Protein AF-A0A6L5F6S8-F1 (afdb_monomer_lite)

Radius of gyration: 19.31 Å; chains: 1; bounding box: 55×56×30 Å

pLDDT: mean 74.53, std 17.75, range [42.97, 94.62]

Sequence (76 aa):
MARNNQSSNMAMGMAIGIAVGAGIGAAMNNVGIGVGMGVAIGAALGAFYQRGDDSDDEVEGETGRVRRGPTQRESP

Foldseek 3Di:
DDDDCLVVLLVVLLVQLQVQLCVVCVVVVHSPRSNVRSNVRSNVRSVVVCVVPDDDDDPPDDPDPPCPDDDPDDDD

Structure (mmCIF, N/CA/C/O backbone):
data_AF-A0A6L5F6S8-F1
#
_entry.id   AF-A0A6L5F6S8-F1
#
loop_
_atom_site.group_PDB
_atom_site.id
_atom_site.type_symbol
_atom_site.label_atom_id
_atom_site.label_alt_id
_atom_site.label_comp_id
_atom_site.label_asym_id
_atom_site.label_entity_id
_atom_site.label_seq_id
_atom_site.pdbx_PDB_ins_code
_atom_site.Cartn_x
_atom_site.Cartn_y
_atom_site.Cartn_z
_atom_site.occupancy
_atom_site.B_iso_or_equiv
_atom_site.auth_seq_id
_atom_site.auth_comp_id
_atom_site.auth_asym_id
_atom_site.auth_atom_id
_atom_site.pdbx_PDB_model_num
ATOM 1 N N . MET A 1 1 ? -22.191 26.055 0.318 1.00 42.97 1 MET A N 1
ATOM 2 C CA . MET A 1 1 ? -21.670 25.048 1.267 1.00 42.97 1 MET A CA 1
ATOM 3 C C . MET A 1 1 ? -21.204 23.828 0.486 1.00 42.97 1 MET A C 1
ATOM 5 O O . MET A 1 1 ? -22.056 23.149 -0.062 1.00 42.97 1 MET A O 1
ATOM 9 N N . ALA A 1 2 ? -19.902 23.544 0.431 1.00 43.62 2 ALA A N 1
ATOM 10 C CA . ALA A 1 2 ? -19.391 22.237 0.014 1.00 43.62 2 ALA A CA 1
ATOM 11 C C . ALA A 1 2 ? -18.451 21.760 1.123 1.00 43.62 2 ALA A C 1
ATOM 13 O O . ALA A 1 2 ? -17.379 22.324 1.320 1.00 43.62 2 ALA A O 1
ATOM 14 N N . ARG A 1 3 ? -18.929 20.828 1.945 1.00 54.19 3 ARG A N 1
ATOM 15 C CA . ARG A 1 3 ? -18.173 20.232 3.047 1.00 54.19 3 ARG A CA 1
ATOM 16 C C . ARG A 1 3 ? -18.421 18.730 2.953 1.00 54.19 3 ARG A C 1
ATOM 18 O O . ARG A 1 3 ? -19.437 18.261 3.449 1.00 54.19 3 ARG A O 1
ATOM 25 N N . ASN A 1 4 ? -17.577 18.007 2.225 1.00 50.84 4 ASN A N 1
ATOM 26 C CA . ASN A 1 4 ? -17.694 16.553 2.084 1.00 50.84 4 ASN A CA 1
ATOM 27 C C . ASN A 1 4 ? -16.364 15.909 1.661 1.00 50.84 4 ASN A C 1
ATOM 29 O O . ASN A 1 4 ? -16.280 15.279 0.616 1.00 50.84 4 ASN A O 1
ATOM 33 N N . ASN A 1 5 ? -15.329 16.031 2.497 1.00 55.25 5 ASN A N 1
ATOM 34 C CA . ASN A 1 5 ? -14.020 15.424 2.218 1.00 55.25 5 ASN A CA 1
ATOM 35 C C . ASN A 1 5 ? -13.594 14.353 3.239 1.00 55.25 5 ASN A C 1
ATOM 37 O O . ASN A 1 5 ? -12.447 13.933 3.207 1.00 55.25 5 ASN A O 1
ATOM 41 N N . GLN A 1 6 ? -14.496 13.854 4.094 1.00 54.12 6 GLN A N 1
ATOM 42 C CA . GLN A 1 6 ? -14.125 12.859 5.118 1.00 54.12 6 GLN A CA 1
ATOM 43 C C . GLN A 1 6 ? -14.130 11.406 4.599 1.00 54.12 6 GLN A C 1
ATOM 45 O O . GLN A 1 6 ? -13.409 10.567 5.122 1.00 54.12 6 GLN A O 1
ATOM 50 N N . SER A 1 7 ? -14.859 11.111 3.515 1.00 55.25 7 SER A N 1
ATOM 51 C CA . SER A 1 7 ? -14.888 9.772 2.885 1.00 55.25 7 SER A CA 1
ATOM 52 C C . SER A 1 7 ? -13.764 9.568 1.848 1.00 55.25 7 SER A C 1
ATOM 54 O O . SER A 1 7 ? -13.566 8.480 1.316 1.00 55.25 7 SER A O 1
ATOM 56 N N . SER A 1 8 ? -12.964 10.604 1.562 1.00 67.69 8 SER A N 1
ATOM 57 C CA . SER A 1 8 ? -11.923 10.510 0.531 1.00 67.69 8 SER A CA 1
ATOM 58 C C . SER A 1 8 ? -10.687 9.734 0.986 1.00 67.69 8 SER A C 1
ATOM 60 O O . SER A 1 8 ? -9.958 9.237 0.133 1.00 67.69 8 SER A O 1
ATOM 62 N N . ASN A 1 9 ? -10.413 9.640 2.288 1.00 76.94 9 ASN A N 1
ATOM 63 C CA . ASN A 1 9 ? -9.108 9.178 2.771 1.00 76.94 9 ASN A CA 1
ATOM 64 C C . ASN A 1 9 ? -8.932 7.661 2.611 1.00 76.94 9 ASN A C 1
ATOM 66 O O . ASN A 1 9 ? -7.900 7.222 2.096 1.00 76.94 9 ASN A O 1
ATOM 70 N N . MET A 1 10 ? -9.955 6.868 2.947 1.00 80.44 10 MET A N 1
ATOM 71 C CA . MET A 1 10 ? -9.943 5.420 2.720 1.00 80.44 10 MET A CA 1
ATOM 72 C C . MET A 1 10 ? -9.927 5.085 1.223 1.00 80.44 10 MET A C 1
ATOM 74 O O . MET A 1 10 ? -9.105 4.288 0.769 1.00 80.44 10 MET A O 1
ATOM 78 N N . ALA A 1 11 ? -10.775 5.756 0.434 1.00 84.81 11 ALA A N 1
ATOM 79 C CA . ALA A 1 11 ? -10.835 5.578 -1.016 1.00 84.81 11 ALA A CA 1
ATOM 80 C C . ALA A 1 11 ? -9.506 5.942 -1.704 1.00 84.81 11 ALA A C 1
ATOM 82 O O . ALA A 1 11 ? -9.051 5.231 -2.599 1.00 84.81 11 ALA A O 1
ATOM 83 N N . MET A 1 12 ? -8.847 7.013 -1.251 1.00 85.31 12 MET A N 1
ATOM 84 C CA . MET A 1 12 ? -7.527 7.429 -1.729 1.00 85.31 12 MET A CA 1
ATOM 85 C C . MET A 1 12 ? -6.453 6.397 -1.362 1.00 85.31 12 MET A C 1
ATOM 87 O O . MET A 1 12 ? -5.651 6.023 -2.218 1.00 85.31 12 MET A O 1
ATOM 91 N N . GLY A 1 13 ? -6.455 5.901 -0.119 1.00 88.69 13 GLY A N 1
ATOM 92 C CA . GLY A 1 13 ? -5.541 4.848 0.332 1.00 88.69 13 GLY A CA 1
ATOM 93 C C . GLY A 1 13 ? -5.664 3.585 -0.519 1.00 88.69 13 GLY A C 1
ATOM 94 O O . GLY A 1 13 ? -4.663 3.083 -1.033 1.00 88.69 13 GLY A O 1
ATOM 95 N N . MET A 1 14 ? -6.895 3.129 -0.762 1.00 90.31 14 MET A N 1
ATOM 96 C CA . MET A 1 14 ? -7.170 1.983 -1.629 1.00 90.31 14 MET A CA 1
ATOM 97 C C . MET A 1 14 ? -6.756 2.230 -3.083 1.00 90.31 14 MET A C 1
ATOM 99 O O . MET A 1 14 ? -6.101 1.375 -3.676 1.00 90.31 14 MET A O 1
ATOM 103 N N . ALA A 1 15 ? -7.066 3.396 -3.659 1.00 89.38 15 ALA A N 1
ATOM 104 C CA . ALA A 1 15 ? -6.689 3.725 -5.035 1.00 89.38 15 ALA A CA 1
ATOM 105 C C . ALA A 1 15 ? -5.164 3.706 -5.236 1.00 89.38 15 ALA A C 1
ATOM 107 O O . ALA A 1 1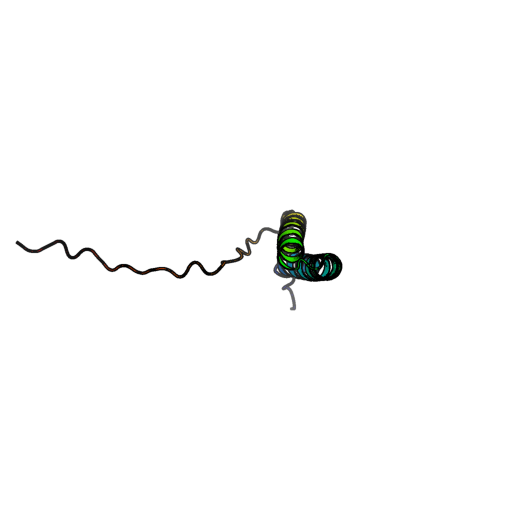5 ? -4.672 3.121 -6.204 1.00 89.38 15 ALA A O 1
ATOM 108 N N . ILE A 1 16 ? -4.411 4.289 -4.296 1.00 91.38 16 ILE A N 1
ATOM 109 C CA . ILE A 1 16 ? -2.942 4.285 -4.318 1.00 91.38 16 ILE A CA 1
ATOM 110 C C . ILE A 1 16 ? -2.412 2.858 -4.143 1.00 91.38 16 ILE A C 1
ATOM 112 O O . ILE A 1 16 ? -1.569 2.414 -4.923 1.00 91.38 16 ILE A O 1
ATOM 116 N N . GLY A 1 17 ? -2.919 2.126 -3.149 1.00 91.69 17 GLY A N 1
ATOM 117 C CA . GLY A 1 17 ? -2.493 0.759 -2.859 1.00 91.69 17 GLY A CA 1
ATOM 118 C C . GLY A 1 17 ? -2.705 -0.190 -4.038 1.00 91.69 17 GLY A C 1
ATOM 119 O O . GLY A 1 17 ? -1.783 -0.910 -4.420 1.00 91.69 17 GLY A O 1
ATOM 120 N N . ILE A 1 18 ? -3.878 -0.145 -4.676 1.00 93.19 18 ILE A N 1
ATOM 121 C CA . ILE A 1 18 ? -4.201 -0.973 -5.846 1.00 93.19 18 ILE A CA 1
ATOM 122 C C . ILE A 1 18 ? -3.336 -0.582 -7.047 1.00 93.19 18 ILE A C 1
ATOM 124 O O . ILE A 1 18 ? -2.795 -1.471 -7.699 1.00 93.19 18 ILE A O 1
ATOM 128 N N . ALA A 1 19 ? -3.155 0.712 -7.337 1.00 93.06 19 ALA A N 1
ATOM 129 C CA . ALA A 1 19 ? -2.339 1.155 -8.470 1.00 93.06 19 ALA A CA 1
ATOM 130 C C . ALA A 1 19 ? -0.871 0.712 -8.334 1.00 93.06 19 ALA A C 1
ATOM 132 O O . ALA A 1 19 ? -0.286 0.178 -9.280 1.00 93.06 19 ALA A O 1
ATOM 133 N N . VAL A 1 20 ? -0.290 0.875 -7.140 1.00 94.38 20 VAL A N 1
ATOM 134 C CA . VAL A 1 20 ? 1.090 0.460 -6.848 1.00 94.38 20 VAL A CA 1
ATOM 135 C C . VAL A 1 20 ? 1.209 -1.063 -6.832 1.00 94.38 20 VAL A C 1
ATOM 137 O O . VAL A 1 20 ? 2.092 -1.620 -7.483 1.00 94.38 20 VAL A O 1
ATOM 140 N N . GLY A 1 21 ? 0.301 -1.753 -6.141 1.00 92.81 21 GLY A N 1
ATOM 141 C CA . GLY A 1 21 ? 0.288 -3.211 -6.056 1.00 92.81 21 GLY A CA 1
ATOM 142 C C . GLY A 1 21 ? 0.094 -3.888 -7.409 1.00 92.81 21 GLY A C 1
ATOM 143 O O . GLY A 1 21 ? 0.794 -4.850 -7.720 1.00 92.81 21 GLY A O 1
ATOM 144 N N . ALA A 1 22 ? -0.787 -3.357 -8.259 1.00 93.12 22 ALA A N 1
ATOM 145 C CA . ALA A 1 22 ? -0.975 -3.842 -9.622 1.00 93.12 22 ALA A CA 1
ATOM 146 C C . ALA A 1 22 ? 0.278 -3.620 -10.483 1.00 93.12 22 ALA A C 1
ATOM 148 O O . ALA A 1 22 ? 0.674 -4.529 -11.208 1.00 93.12 22 ALA A O 1
ATOM 149 N N . GLY A 1 23 ? 0.941 -2.462 -10.366 1.00 94.50 23 GLY A N 1
ATOM 150 C CA . GLY A 1 23 ? 2.197 -2.185 -11.071 1.00 94.50 23 GLY A CA 1
ATOM 151 C C . GLY A 1 23 ? 3.330 -3.134 -10.666 1.00 94.50 23 GLY A C 1
ATOM 152 O O . GLY A 1 23 ? 4.011 -3.695 -11.525 1.00 94.50 23 GLY A O 1
ATOM 153 N N . ILE A 1 24 ? 3.487 -3.382 -9.363 1.00 94.56 24 ILE A N 1
ATOM 154 C CA . ILE A 1 24 ? 4.486 -4.322 -8.832 1.00 94.56 24 ILE A CA 1
ATOM 155 C C . ILE A 1 24 ? 4.133 -5.766 -9.219 1.00 94.56 24 ILE A C 1
ATOM 157 O O . ILE A 1 24 ? 4.993 -6.511 -9.683 1.00 94.56 24 ILE A O 1
ATOM 161 N N . GLY A 1 25 ? 2.865 -6.162 -9.096 1.00 93.69 25 GLY A N 1
ATOM 162 C CA . GLY A 1 25 ? 2.391 -7.494 -9.477 1.00 93.69 25 GLY A CA 1
ATOM 163 C C . GLY A 1 25 ? 2.563 -7.787 -10.964 1.00 93.69 25 GLY A C 1
ATOM 164 O O . GLY A 1 25 ? 2.963 -8.893 -11.326 1.00 93.69 25 GLY A O 1
ATOM 165 N N . ALA A 1 26 ? 2.320 -6.789 -11.818 1.00 93.62 26 ALA A N 1
ATOM 166 C CA . ALA A 1 26 ? 2.583 -6.875 -13.249 1.00 93.62 26 ALA A CA 1
ATOM 167 C C . ALA A 1 26 ? 4.084 -7.050 -13.533 1.00 93.62 26 ALA A C 1
ATOM 169 O O . ALA A 1 26 ? 4.451 -7.910 -14.330 1.00 93.62 26 ALA A O 1
ATOM 170 N N . ALA A 1 27 ? 4.956 -6.314 -12.833 1.00 94.62 27 ALA A N 1
ATOM 171 C CA . ALA A 1 27 ? 6.408 -6.458 -12.964 1.00 94.62 27 ALA A CA 1
ATOM 172 C C . ALA A 1 27 ? 6.921 -7.831 -12.487 1.00 94.62 27 ALA A C 1
ATOM 174 O O . ALA A 1 27 ? 7.874 -8.369 -13.045 1.00 94.62 27 ALA A O 1
ATOM 175 N N . MET A 1 28 ? 6.272 -8.418 -11.480 1.00 93.94 28 MET A N 1
ATOM 176 C CA . MET A 1 28 ? 6.602 -9.740 -10.936 1.00 93.94 28 MET A CA 1
ATOM 177 C C . MET A 1 28 ? 5.924 -10.902 -11.679 1.00 93.94 28 MET A C 1
ATOM 179 O O . MET A 1 28 ? 6.086 -12.053 -11.274 1.00 93.94 28 MET A O 1
ATOM 183 N N . ASN A 1 29 ? 5.141 -10.627 -12.731 1.00 93.56 29 ASN A N 1
ATOM 184 C CA . ASN A 1 29 ? 4.302 -11.609 -13.427 1.00 93.56 29 ASN A CA 1
ATOM 185 C C . ASN A 1 29 ? 3.368 -12.399 -12.477 1.00 93.56 29 ASN A C 1
ATOM 187 O O . ASN A 1 29 ? 2.984 -13.536 -12.749 1.00 93.56 29 ASN A O 1
ATOM 191 N N . ASN A 1 30 ? 3.018 -11.801 -11.334 1.00 91.69 30 ASN A N 1
ATOM 192 C CA . ASN A 1 30 ? 2.129 -12.366 -10.327 1.00 91.69 30 ASN A CA 1
ATOM 193 C C . ASN A 1 30 ? 1.239 -11.259 -9.755 1.00 91.69 30 ASN A C 1
ATOM 195 O O . ASN A 1 30 ? 1.508 -10.656 -8.712 1.00 91.69 30 ASN A O 1
ATOM 199 N N . VAL A 1 31 ? 0.146 -11.006 -10.473 1.00 89.50 31 VAL A N 1
ATOM 200 C CA . VAL A 1 31 ? -0.838 -9.978 -10.121 1.00 89.50 31 VAL A CA 1
ATOM 201 C C . VAL A 1 31 ? -1.547 -10.315 -8.807 1.00 89.50 31 VAL A C 1
ATOM 203 O O . VAL A 1 31 ? -1.890 -9.405 -8.064 1.00 89.50 31 VAL A O 1
ATOM 206 N N . GLY A 1 32 ? -1.699 -11.600 -8.463 1.00 91.94 32 GLY A N 1
ATOM 207 C CA . GLY A 1 32 ? -2.315 -12.018 -7.200 1.00 91.94 32 GLY A CA 1
ATOM 208 C C . GLY A 1 32 ? -1.527 -11.541 -5.977 1.00 91.94 32 GLY A C 1
ATOM 209 O O . GLY A 1 32 ? -2.103 -10.951 -5.065 1.00 91.94 32 GLY A O 1
ATOM 210 N N . ILE A 1 33 ? -0.202 -11.723 -5.991 1.00 91.94 33 ILE A N 1
ATOM 211 C CA . ILE A 1 33 ? 0.677 -11.217 -4.926 1.00 91.94 33 ILE A CA 1
ATOM 212 C C . ILE A 1 33 ? 0.692 -9.686 -4.922 1.00 91.94 33 ILE A C 1
ATOM 214 O O . ILE A 1 33 ? 0.576 -9.081 -3.858 1.00 91.94 33 ILE A O 1
ATOM 218 N N . GLY A 1 34 ? 0.791 -9.055 -6.095 1.00 92.06 34 GLY A N 1
ATOM 219 C CA . GLY A 1 34 ? 0.835 -7.596 -6.197 1.00 92.06 34 GLY A CA 1
ATOM 220 C C . GLY A 1 34 ? -0.434 -6.910 -5.695 1.00 92.06 34 GLY A C 1
ATOM 221 O O . GLY A 1 34 ? -0.353 -5.987 -4.890 1.00 92.06 34 GLY A O 1
ATOM 222 N N . VAL A 1 35 ? -1.612 -7.385 -6.105 1.00 91.62 35 VAL A N 1
ATOM 223 C CA . VAL A 1 35 ? -2.901 -6.847 -5.645 1.00 91.62 35 VAL A CA 1
ATOM 224 C C . VAL A 1 35 ? -3.112 -7.141 -4.163 1.00 91.62 35 VAL A C 1
ATOM 226 O O . VAL A 1 35 ? -3.512 -6.240 -3.435 1.00 91.62 35 VAL A O 1
ATOM 229 N N . GLY A 1 36 ? -2.780 -8.345 -3.681 1.00 92.94 36 GLY A N 1
ATOM 230 C CA . GLY A 1 36 ? -2.879 -8.670 -2.254 1.00 92.94 36 GLY A CA 1
ATOM 231 C C . GLY A 1 36 ? -2.019 -7.750 -1.382 1.00 92.94 36 GLY A C 1
ATOM 232 O O . GLY A 1 36 ? -2.491 -7.222 -0.375 1.00 92.94 36 GLY A O 1
ATOM 233 N N . MET A 1 37 ? -0.778 -7.488 -1.806 1.00 92.25 37 MET A N 1
ATOM 234 C CA . MET A 1 37 ? 0.106 -6.561 -1.099 1.00 92.25 37 MET A CA 1
ATOM 235 C C . MET A 1 37 ? -0.365 -5.107 -1.231 1.00 92.25 37 MET A C 1
ATOM 237 O O . MET A 1 37 ? -0.352 -4.363 -0.254 1.00 92.25 37 MET A O 1
ATOM 241 N N . GLY A 1 38 ? -0.829 -4.712 -2.417 1.00 92.62 38 GLY A N 1
ATOM 242 C CA . GLY A 1 38 ? -1.374 -3.385 -2.687 1.00 92.62 38 GLY A CA 1
ATOM 243 C C . GLY A 1 38 ? -2.597 -3.052 -1.840 1.00 92.62 38 GLY A C 1
ATOM 244 O O . GLY A 1 38 ? -2.663 -1.968 -1.271 1.00 92.62 38 GLY A O 1
ATOM 245 N N . VAL A 1 39 ? -3.530 -3.995 -1.691 1.00 91.81 39 VAL A N 1
ATOM 246 C CA . VAL A 1 39 ? -4.707 -3.847 -0.821 1.00 91.81 39 VAL A CA 1
ATOM 247 C C . VAL A 1 39 ? -4.289 -3.755 0.646 1.00 91.81 39 VAL A C 1
ATOM 249 O O . VAL A 1 39 ? -4.776 -2.877 1.349 1.00 91.81 39 VAL A O 1
ATOM 252 N N . ALA A 1 40 ? -3.346 -4.585 1.107 1.00 91.44 40 ALA A N 1
ATOM 253 C CA . ALA A 1 40 ? -2.847 -4.512 2.483 1.00 91.44 40 ALA A CA 1
ATOM 254 C C . ALA A 1 40 ? -2.198 -3.149 2.796 1.00 91.44 40 ALA A C 1
ATOM 256 O O . ALA A 1 40 ? -2.465 -2.559 3.843 1.00 91.44 40 ALA A O 1
ATOM 257 N N . ILE A 1 41 ? -1.387 -2.622 1.872 1.00 92.38 41 ILE A N 1
ATOM 258 C CA . ILE A 1 41 ? -0.749 -1.304 2.001 1.00 92.38 41 ILE A CA 1
ATOM 259 C C . ILE A 1 41 ? -1.793 -0.184 1.911 1.00 92.38 41 ILE A C 1
ATOM 261 O O . ILE A 1 41 ? -1.781 0.732 2.730 1.00 92.38 41 ILE A O 1
ATOM 265 N N . GLY A 1 42 ? -2.712 -0.257 0.947 1.00 89.50 42 GLY A N 1
ATOM 266 C CA . GLY A 1 42 ? -3.757 0.744 0.742 1.00 89.50 42 GLY A CA 1
ATOM 267 C C . GLY A 1 42 ? -4.725 0.846 1.917 1.00 89.50 42 GLY A C 1
ATOM 268 O O . GLY A 1 42 ? -5.033 1.953 2.350 1.00 89.50 42 GLY A O 1
ATOM 269 N N . ALA A 1 43 ? -5.125 -0.290 2.493 1.00 88.31 43 ALA A N 1
ATOM 270 C CA . ALA A 1 43 ? -5.943 -0.344 3.700 1.00 88.31 43 ALA A CA 1
ATOM 271 C C . ALA A 1 43 ? -5.189 0.189 4.928 1.00 88.31 43 ALA A C 1
ATOM 273 O O . ALA A 1 43 ? -5.761 0.938 5.714 1.00 88.31 43 ALA A O 1
ATOM 274 N N . ALA A 1 44 ? -3.898 -0.134 5.080 1.00 88.31 44 ALA A N 1
ATOM 275 C CA . ALA A 1 44 ? -3.081 0.394 6.174 1.00 88.31 44 ALA A CA 1
ATOM 276 C C . ALA A 1 44 ? -2.895 1.918 6.078 1.00 88.31 44 ALA A C 1
ATOM 278 O O . ALA A 1 44 ? -3.001 2.610 7.089 1.00 88.31 44 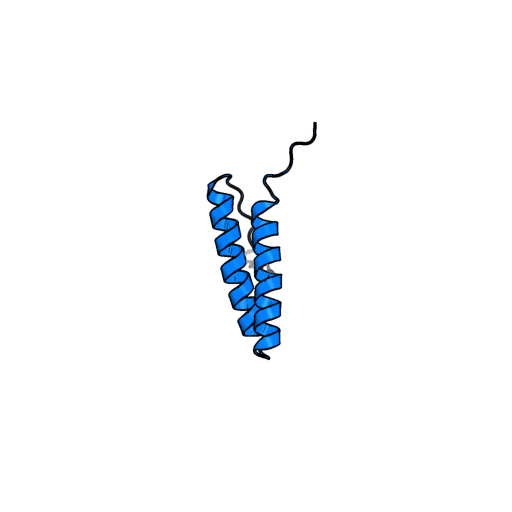ALA A O 1
ATOM 279 N N . LEU A 1 45 ? -2.653 2.447 4.873 1.00 87.06 45 LEU A N 1
ATOM 280 C CA . LEU A 1 45 ? -2.559 3.887 4.626 1.00 87.06 45 LEU A CA 1
ATOM 281 C C . LEU A 1 45 ? -3.909 4.572 4.840 1.00 87.06 45 LEU A C 1
ATOM 283 O O . LEU A 1 45 ? -3.969 5.562 5.564 1.00 87.06 45 LEU A O 1
ATOM 287 N N . GLY A 1 46 ? -4.985 4.020 4.274 1.00 84.88 46 GLY A N 1
ATOM 288 C CA . GLY A 1 46 ? -6.352 4.494 4.477 1.00 84.88 46 GLY A CA 1
ATOM 289 C C . GLY A 1 46 ? -6.686 4.595 5.963 1.00 84.88 46 GLY A C 1
ATOM 290 O O . GLY A 1 46 ? -6.997 5.682 6.435 1.00 84.88 46 GLY A O 1
ATOM 291 N N . ALA A 1 47 ? -6.471 3.520 6.727 1.00 82.69 47 ALA A N 1
ATOM 292 C CA . ALA A 1 47 ? -6.695 3.479 8.172 1.00 82.69 47 ALA A CA 1
ATOM 293 C C . ALA A 1 47 ? -5.770 4.418 8.973 1.00 82.69 47 ALA A C 1
ATOM 295 O O . ALA A 1 47 ? -6.173 4.959 10.004 1.00 82.69 47 ALA A O 1
ATOM 296 N N . PHE A 1 48 ? -4.528 4.633 8.526 1.00 81.00 48 PHE A N 1
ATOM 297 C CA . PHE A 1 48 ? -3.608 5.577 9.168 1.00 81.00 48 PHE A CA 1
ATOM 298 C C . PHE A 1 48 ? -4.072 7.027 8.994 1.00 81.00 48 PHE A C 1
ATOM 300 O O . PHE A 1 48 ? -4.046 7.793 9.956 1.00 81.00 48 PHE A O 1
ATOM 307 N N . TYR A 1 49 ? -4.552 7.391 7.803 1.00 75.50 49 TYR A N 1
ATOM 308 C 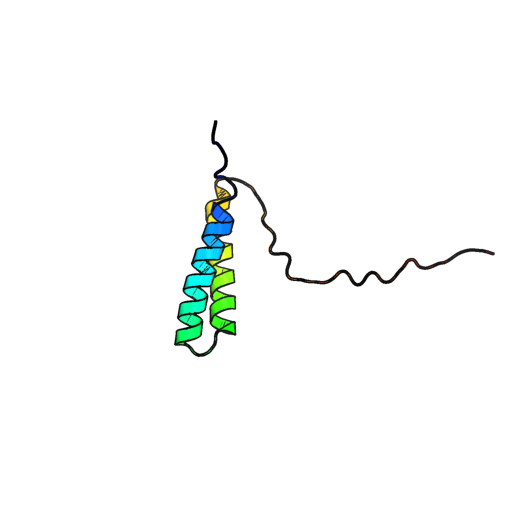CA . TYR A 1 49 ? -5.133 8.710 7.543 1.00 75.50 49 TYR A CA 1
ATOM 309 C C . TYR A 1 49 ? -6.541 8.865 8.144 1.00 75.50 49 TYR A C 1
ATOM 311 O O . TYR A 1 49 ? -6.910 9.967 8.541 1.00 75.50 49 TYR A O 1
ATOM 319 N N . GLN A 1 50 ? -7.293 7.767 8.292 1.00 64.31 50 GLN A N 1
ATOM 320 C CA . GLN A 1 50 ? -8.590 7.716 8.983 1.00 64.31 50 GLN A CA 1
ATOM 321 C C . GLN A 1 50 ? -8.458 7.964 10.489 1.00 64.31 50 GLN A C 1
ATOM 323 O O . GLN A 1 50 ? -9.394 8.422 11.124 1.00 64.31 50 GLN A O 1
ATOM 328 N N . ARG A 1 51 ? -7.287 7.730 11.092 1.00 56.59 51 ARG A N 1
ATOM 329 C CA . ARG A 1 51 ? -7.057 8.011 12.521 1.00 56.59 51 ARG A CA 1
ATOM 330 C C . ARG A 1 51 ? -7.106 9.497 12.891 1.00 56.59 51 ARG A C 1
ATOM 332 O O . ARG A 1 51 ? -7.033 9.818 14.074 1.00 56.59 51 ARG A O 1
ATOM 339 N N . GLY A 1 52 ? -7.232 10.383 11.901 1.00 52.38 52 GLY A N 1
ATOM 340 C CA . GLY A 1 52 ? -7.610 11.781 12.098 1.00 52.38 52 GLY A CA 1
ATOM 341 C C . GLY A 1 52 ? -9.120 12.051 12.046 1.00 52.38 52 GLY A C 1
ATOM 342 O O . GLY A 1 52 ? -9.528 13.095 12.537 1.00 52.38 52 GLY A O 1
ATOM 343 N N . ASP A 1 53 ? -9.930 11.143 11.488 1.00 55.94 53 ASP A N 1
ATOM 344 C CA . ASP A 1 53 ? -11.368 11.304 11.240 1.00 55.94 53 ASP A CA 1
ATOM 345 C C . ASP A 1 53 ? -12.053 9.923 11.088 1.00 55.94 53 ASP A C 1
ATOM 347 O O . ASP A 1 53 ? -11.990 9.309 10.024 1.00 55.94 53 ASP A O 1
ATOM 351 N N . ASP A 1 54 ? -12.697 9.420 12.146 1.00 49.84 54 ASP A N 1
ATOM 352 C CA . ASP A 1 54 ? -13.413 8.132 12.188 1.00 49.84 54 ASP A CA 1
ATOM 353 C C . ASP A 1 54 ? -14.397 7.941 11.015 1.00 49.84 54 ASP A C 1
ATOM 355 O O . ASP A 1 54 ? -15.353 8.707 10.888 1.00 49.84 54 ASP A O 1
ATOM 359 N N . SER A 1 55 ? -14.207 6.910 10.179 1.00 47.84 55 SER A N 1
ATOM 360 C CA . SER A 1 55 ? -15.252 6.281 9.343 1.00 47.84 55 SER A CA 1
ATOM 361 C C . SER A 1 55 ? -14.742 4.956 8.763 1.00 47.84 55 SER A C 1
ATOM 363 O O . SER A 1 55 ? -13.769 4.927 8.013 1.00 47.84 55 SER A O 1
ATOM 365 N N . ASP A 1 56 ? -15.396 3.863 9.148 1.00 51.25 56 ASP A N 1
ATOM 366 C CA . ASP A 1 56 ? -15.131 2.491 8.724 1.00 51.25 56 ASP A CA 1
ATOM 367 C C . ASP A 1 56 ? -15.732 2.216 7.334 1.00 51.25 56 ASP A C 1
ATOM 369 O O . ASP A 1 56 ? -16.947 2.089 7.201 1.00 51.25 56 ASP A O 1
ATOM 373 N N . ASP A 1 57 ? -14.896 2.085 6.300 1.00 54.12 57 ASP A N 1
ATOM 374 C CA . ASP A 1 57 ? -15.312 1.504 5.017 1.00 54.12 57 ASP A CA 1
ATOM 375 C C . ASP A 1 57 ? -14.768 0.072 4.914 1.00 54.12 57 ASP A C 1
ATOM 377 O O . ASP A 1 57 ? -13.620 -0.195 4.540 1.00 54.12 57 ASP A O 1
ATOM 381 N N . GLU A 1 58 ? -15.636 -0.852 5.318 1.00 52.78 58 GLU A N 1
ATOM 382 C CA . GLU A 1 58 ? -15.487 -2.295 5.214 1.00 52.78 58 GLU A CA 1
ATOM 383 C C . GLU A 1 58 ? -15.518 -2.707 3.732 1.00 52.78 58 GLU A C 1
ATOM 385 O O . GLU A 1 58 ? -16.511 -2.528 3.026 1.00 52.78 58 GLU A O 1
ATOM 390 N N . VAL A 1 59 ? -14.413 -3.270 3.236 1.00 45.94 59 VAL A N 1
ATOM 391 C CA . VAL A 1 59 ? -14.406 -4.002 1.964 1.00 45.94 59 VAL A CA 1
ATOM 392 C C . VAL A 1 59 ? -15.206 -5.286 2.172 1.00 45.94 59 VAL A C 1
ATOM 394 O O . VAL A 1 59 ? -14.661 -6.309 2.588 1.00 45.94 59 VAL A O 1
ATOM 397 N N . GLU A 1 60 ? -16.511 -5.217 1.898 1.00 46.81 60 GLU A N 1
ATOM 398 C CA . GLU A 1 60 ? -17.404 -6.372 1.804 1.00 46.81 60 GLU A CA 1
ATOM 399 C C . GLU A 1 60 ? -16.973 -7.212 0.594 1.00 46.81 60 GLU A C 1
ATOM 401 O O . GLU A 1 60 ? -17.492 -7.104 -0.517 1.00 46.81 60 GLU A O 1
ATOM 406 N N . GLY A 1 61 ? -15.940 -8.031 0.802 1.00 44.72 61 GLY A N 1
ATOM 407 C CA . GLY A 1 61 ? -15.636 -9.146 -0.074 1.00 44.72 61 GLY A CA 1
ATOM 408 C C . GLY A 1 61 ? -16.868 -10.036 -0.118 1.00 44.72 61 GLY A C 1
ATOM 409 O O . GLY A 1 61 ? -17.357 -10.462 0.928 1.00 44.72 61 GLY A O 1
ATOM 410 N N . GLU A 1 62 ? -17.378 -10.266 -1.324 1.00 55.19 62 GLU A N 1
ATOM 411 C CA . GLU A 1 62 ? -18.580 -11.037 -1.625 1.00 55.19 62 GLU A CA 1
ATOM 412 C C . GLU A 1 62 ? -18.582 -12.399 -0.908 1.00 55.19 62 GLU A C 1
ATOM 414 O O . GLU A 1 62 ? -18.197 -13.429 -1.457 1.00 55.19 62 GLU A O 1
ATOM 419 N N . THR A 1 63 ? -19.077 -12.438 0.327 1.00 55.12 63 THR A N 1
ATOM 420 C CA . THR A 1 63 ? -19.570 -13.663 0.947 1.00 55.12 63 THR A CA 1
ATOM 421 C C . THR A 1 63 ? -21.081 -13.590 0.866 1.00 55.12 63 THR A C 1
ATOM 423 O O . THR A 1 63 ? -21.790 -13.136 1.762 1.00 55.12 63 THR A O 1
ATOM 426 N N . GLY A 1 64 ? -21.578 -13.986 -0.308 1.00 53.69 64 GLY A N 1
ATOM 427 C CA . GLY A 1 64 ? -22.9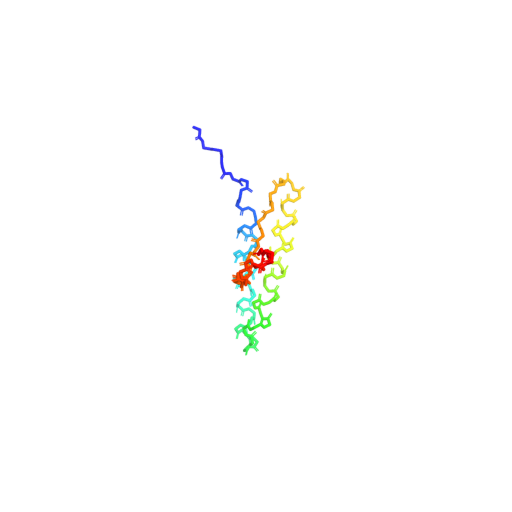98 -14.127 -0.573 1.00 53.69 64 GLY A CA 1
ATOM 428 C C . GLY A 1 64 ? -23.667 -14.847 0.592 1.00 53.69 64 GLY A C 1
ATOM 429 O O . GLY A 1 64 ? -23.360 -16.000 0.896 1.00 53.69 64 GLY A O 1
ATOM 430 N N . ARG A 1 65 ? -24.583 -14.143 1.262 1.00 54.16 65 ARG A N 1
ATOM 431 C CA . ARG A 1 65 ? -25.478 -14.704 2.271 1.00 54.16 65 ARG A CA 1
ATOM 432 C C . ARG A 1 65 ? -26.194 -15.913 1.669 1.00 54.16 65 ARG A C 1
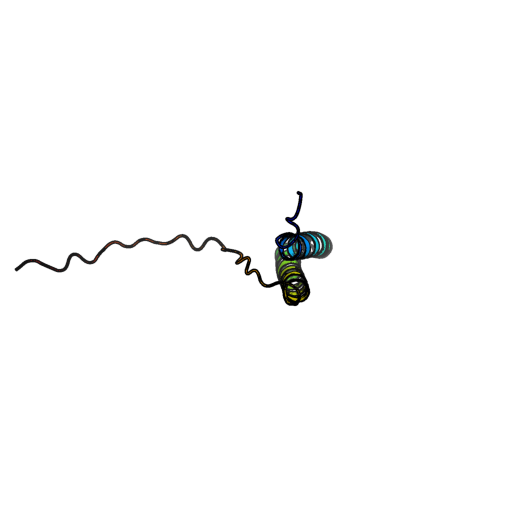ATOM 434 O O . ARG A 1 65 ? -27.217 -15.759 1.003 1.00 54.16 65 ARG A O 1
ATOM 441 N N . VAL A 1 66 ? -25.706 -17.123 1.943 1.00 62.59 66 VAL A N 1
ATOM 442 C CA . VAL A 1 66 ? -26.480 -18.350 1.736 1.00 62.59 66 VAL A CA 1
ATOM 443 C C . VAL A 1 66 ? -27.581 -18.352 2.792 1.00 62.59 66 VAL A C 1
ATOM 445 O O . VAL A 1 66 ? -27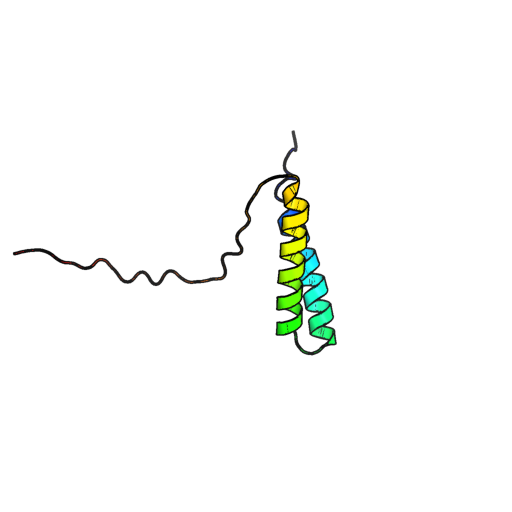.436 -18.885 3.890 1.00 62.59 66 VAL A O 1
ATOM 448 N N . ARG A 1 67 ? -28.697 -17.699 2.459 1.00 60.69 67 ARG A N 1
ATOM 449 C CA . ARG A 1 67 ? -29.975 -17.793 3.166 1.00 60.69 67 ARG A CA 1
ATOM 450 C C . ARG A 1 67 ? -30.467 -19.245 3.087 1.00 60.69 67 ARG A C 1
ATOM 452 O O . ARG A 1 67 ? -31.254 -19.582 2.209 1.00 60.69 67 ARG A O 1
ATOM 459 N N . ARG A 1 68 ? -30.016 -20.122 3.990 1.00 69.31 68 ARG A N 1
ATOM 460 C CA . ARG A 1 68 ? -30.740 -21.369 4.286 1.00 69.31 68 ARG A CA 1
ATOM 461 C C . ARG A 1 68 ? -31.868 -21.027 5.260 1.00 69.31 68 ARG A C 1
ATOM 463 O O . ARG A 1 68 ? -31.628 -20.406 6.289 1.00 69.31 68 ARG A O 1
ATOM 470 N N . GLY A 1 69 ? -33.091 -21.316 4.818 1.00 70.44 69 GLY A N 1
ATOM 471 C CA . GLY A 1 69 ? -34.347 -20.805 5.362 1.00 70.44 69 GLY A CA 1
ATOM 472 C C . GLY A 1 69 ? -34.676 -21.245 6.791 1.00 70.44 69 GLY A C 1
ATOM 473 O O . GLY A 1 69 ? -33.959 -22.055 7.380 1.00 70.44 69 GLY A O 1
ATOM 474 N N . PRO A 1 70 ? -35.762 -20.690 7.356 1.00 67.25 70 PRO A N 1
ATOM 475 C CA . PRO A 1 70 ? -36.182 -20.987 8.712 1.00 67.25 70 PRO A CA 1
ATOM 476 C C . PRO A 1 70 ? -36.497 -22.473 8.852 1.00 67.25 70 PRO A C 1
ATOM 478 O O . PRO A 1 70 ? -37.245 -23.063 8.072 1.00 67.25 70 PRO A O 1
ATOM 481 N N . THR A 1 71 ? -35.919 -23.060 9.892 1.00 67.94 71 THR A N 1
ATOM 482 C CA . THR A 1 71 ? -36.394 -24.282 10.520 1.00 67.94 71 THR A CA 1
ATOM 483 C C . THR A 1 71 ? -37.875 -24.118 10.853 1.00 67.94 71 THR A C 1
ATOM 485 O O . THR A 1 71 ? -38.209 -23.492 11.856 1.00 67.94 71 THR A O 1
ATOM 488 N N . GLN A 1 72 ? -38.758 -24.685 10.030 1.00 63.59 72 GLN A N 1
ATOM 489 C CA . GLN A 1 72 ? -40.144 -24.947 10.416 1.00 63.59 72 GLN A CA 1
ATOM 490 C C . GLN A 1 72 ? -40.118 -26.123 11.402 1.00 63.59 72 GLN A C 1
ATOM 492 O O . GLN A 1 72 ? -40.327 -27.281 11.045 1.00 63.59 72 GLN A O 1
ATOM 497 N N . ARG A 1 73 ? -39.735 -25.820 12.646 1.00 69.56 73 ARG A N 1
ATOM 498 C CA . ARG A 1 73 ? -40.314 -26.498 13.802 1.00 69.56 73 ARG A CA 1
ATOM 499 C C . ARG A 1 73 ? -41.734 -25.957 13.951 1.00 69.56 73 ARG A C 1
ATOM 501 O O . ARG A 1 73 ? -41.969 -24.796 13.638 1.00 69.56 73 ARG A O 1
ATOM 508 N N . GLU A 1 74 ? -42.586 -26.797 14.529 1.00 63.62 74 GLU A N 1
ATOM 509 C CA . GLU A 1 74 ? -43.981 -26.538 14.911 1.00 63.62 74 GLU A CA 1
ATOM 510 C C . GLU A 1 74 ? -44.938 -26.794 13.732 1.00 63.62 74 GLU A C 1
ATOM 512 O O . GLU A 1 74 ? -44.754 -26.283 12.636 1.00 63.62 74 GLU A O 1
ATOM 517 N N . SER A 1 75 ? -45.921 -27.685 13.848 1.00 54.84 75 SER A N 1
ATOM 518 C CA . SER A 1 75 ? -46.909 -27.780 14.935 1.00 54.84 75 SER A CA 1
ATOM 519 C C . SER A 1 75 ? -47.424 -29.246 15.116 1.00 54.84 75 SER A C 1
ATOM 521 O O . SER A 1 75 ? -46.945 -30.122 14.399 1.00 54.84 75 SER A O 1
ATOM 523 N N . PRO A 1 76 ? -48.319 -29.514 16.095 1.00 66.06 76 PRO A N 1
ATOM 524 C CA . PRO A 1 76 ? -48.274 -30.592 17.103 1.00 66.06 76 PRO A CA 1
ATOM 525 C C . PRO A 1 76 ? -48.589 -32.024 16.655 1.00 66.06 76 PRO A C 1
ATOM 527 O O . PRO A 1 76 ? -49.333 -32.210 15.668 1.00 66.06 76 PRO A O 1
#

Secondary structure (DSSP, 8-state):
-----SSHHHHHHHHHHHHHHHHHHHHTT-HHHHHHHHHHHHHHHHHHHHTTS-----------------------